Protein AF-A0ABC8J8A1-F1 (afdb_monomer_lite)

Secondary structure (DSSP, 8-state):
---HHHHHHHHHHHHHHHHHHHHT-----------TTS-----TT-B--EEEEEE-GGGGEETTEEPPTT-GGG-GGGGT-EEEEE-PBTTS-------GGG--TTTTTSEEEEEE-STT-EEPPPEE-B-SS-B-----------

Sequence (146 aa):
MLNLATLGKVTTTIMLLKAMANVLVGVSDNNVVYSPCSDTQISKGDGFTIGVAISSKEAFFFNQVQLSPCDSRLGLAAKMAQLALFRPKVDEISLLSIDTSKFNPSEAGGHMIGFAGSKFAARSYPVKVADGNHTITSFTLVMIKP

pLDDT: mean 82.17, std 14.21, range [46.94, 96.19]

Foldseek 3Di:
DDDPVNVVVVVVVVVVVVVVVVVPPPLDQPWPDQDLAADDDADASHKFKKKKKFAALCLQDDPNDGDAPSDCVSVCVVRVIDMDMDIDGHPDDDDDFDDCPVPDSQVRRQWMKMWGYHPPIDIDRTDGQDNPVHGNGDDDDDDDDD

Radius of gyration: 23.27 Å; chains: 1; bounding box: 61×32×68 Å

Organism: Eruca vesicaria subsp. sativa (NCBI:txid29727)

Structure (mmCIF, N/CA/C/O backbone):
data_AF-A0ABC8J8A1-F1
#
_entry.id   AF-A0ABC8J8A1-F1
#
loop_
_atom_site.group_PDB
_atom_site.id
_atom_site.type_symbol
_atom_site.label_atom_id
_atom_site.label_alt_id
_atom_site.label_comp_id
_atom_site.label_asym_id
_atom_site.label_entity_id
_atom_site.label_seq_id
_atom_site.pdbx_PDB_ins_code
_atom_site.Cartn_x
_atom_site.Cartn_y
_atom_site.Cartn_z
_atom_site.occupancy
_atom_site.B_iso_or_equiv
_atom_site.auth_seq_id
_atom_site.auth_comp_id
_atom_site.auth_asym_id
_atom_site.auth_atom_id
_atom_site.pdbx_PDB_model_num
ATOM 1 N N . MET A 1 1 ? 40.832 -0.693 -51.170 1.00 49.16 1 MET A N 1
ATOM 2 C CA . MET A 1 1 ? 41.656 -0.510 -49.955 1.00 49.16 1 MET A CA 1
ATOM 3 C C . MET A 1 1 ? 41.193 0.761 -49.258 1.00 49.16 1 MET A C 1
ATOM 5 O O . MET A 1 1 ? 41.347 1.826 -49.841 1.00 49.16 1 MET A O 1
ATOM 9 N N . LEU A 1 2 ? 40.559 0.672 -48.081 1.00 50.22 2 LEU A N 1
ATOM 10 C CA . LEU A 1 2 ? 40.282 1.873 -47.280 1.00 50.22 2 LEU A CA 1
ATOM 11 C C . LEU A 1 2 ? 41.600 2.375 -46.673 1.00 50.22 2 LEU A C 1
ATOM 13 O O . LEU A 1 2 ? 42.372 1.591 -46.128 1.00 50.22 2 LEU A O 1
ATOM 17 N N . ASN A 1 3 ? 41.859 3.676 -46.787 1.00 59.66 3 ASN A N 1
ATOM 18 C CA . ASN A 1 3 ? 43.023 4.333 -46.194 1.00 59.66 3 ASN A CA 1
ATOM 19 C C . ASN A 1 3 ? 42.870 4.371 -44.657 1.00 59.66 3 ASN A C 1
ATOM 21 O O . ASN A 1 3 ? 41.771 4.563 -44.140 1.00 59.66 3 ASN A O 1
ATOM 25 N N . LEU A 1 4 ? 43.969 4.245 -43.915 1.00 56.62 4 LEU A N 1
ATOM 26 C CA . LEU A 1 4 ? 44.021 4.347 -42.452 1.00 56.62 4 LEU A CA 1
ATOM 27 C C . LEU A 1 4 ? 43.273 5.583 -41.894 1.00 56.62 4 LEU A C 1
ATOM 29 O O . LEU A 1 4 ? 42.604 5.494 -40.867 1.00 56.62 4 LEU A O 1
ATOM 33 N N . ALA A 1 5 ? 43.286 6.709 -42.617 1.00 57.03 5 ALA A N 1
ATOM 34 C CA . ALA A 1 5 ? 42.538 7.921 -42.266 1.00 57.03 5 ALA A CA 1
ATOM 35 C C . ALA A 1 5 ? 41.007 7.782 -42.414 1.00 57.03 5 ALA A C 1
ATOM 37 O O . ALA A 1 5 ? 40.253 8.406 -41.665 1.00 57.03 5 ALA A O 1
ATOM 38 N N . THR A 1 6 ? 40.526 6.962 -43.359 1.00 57.75 6 THR A N 1
ATOM 39 C CA . THR A 1 6 ? 39.089 6.639 -43.480 1.00 57.75 6 THR A CA 1
ATOM 40 C C . THR A 1 6 ? 38.663 5.639 -42.408 1.00 57.75 6 THR A C 1
ATOM 42 O O . THR A 1 6 ? 37.583 5.795 -41.846 1.00 57.75 6 THR A O 1
ATOM 45 N N . LEU A 1 7 ? 39.536 4.700 -42.030 1.00 58.16 7 LEU A N 1
ATOM 46 C CA . LEU A 1 7 ? 39.294 3.774 -40.921 1.00 58.16 7 LEU A CA 1
ATOM 47 C C . LEU A 1 7 ? 39.219 4.503 -39.565 1.00 58.16 7 LEU A C 1
ATOM 49 O O . LEU A 1 7 ? 38.302 4.253 -38.784 1.00 58.16 7 LEU A O 1
ATOM 53 N N . GLY A 1 8 ? 40.111 5.469 -39.314 1.00 59.50 8 GLY A N 1
ATOM 54 C CA . GLY A 1 8 ? 40.083 6.299 -38.103 1.00 59.50 8 GLY A CA 1
ATOM 55 C C . GLY A 1 8 ? 38.791 7.110 -37.966 1.00 59.50 8 GLY A C 1
ATOM 56 O O . GLY A 1 8 ? 38.146 7.059 -36.922 1.00 59.50 8 GLY A O 1
ATOM 57 N N . LYS A 1 9 ? 38.342 7.767 -39.047 1.00 60.22 9 LYS A N 1
ATOM 58 C CA . LYS A 1 9 ? 37.071 8.515 -39.066 1.00 60.22 9 LYS A CA 1
ATOM 59 C C . LYS A 1 9 ? 35.864 7.617 -38.804 1.00 60.22 9 LYS A C 1
ATOM 61 O O . LYS A 1 9 ? 35.040 7.962 -37.967 1.00 60.22 9 LYS A O 1
ATOM 66 N N . VAL A 1 10 ? 35.794 6.451 -39.452 1.00 63.91 10 VAL A N 1
ATOM 67 C CA . VAL A 1 10 ? 34.722 5.463 -39.227 1.00 63.91 10 VAL A CA 1
ATOM 68 C C . VAL A 1 10 ? 34.696 5.009 -37.765 1.00 63.91 10 VAL A C 1
ATOM 70 O O . VAL A 1 10 ? 33.629 4.937 -37.162 1.00 63.91 10 VAL A O 1
ATOM 73 N N . THR A 1 11 ? 35.863 4.781 -37.159 1.00 66.06 11 THR A N 1
ATOM 74 C CA . THR A 1 11 ? 35.967 4.361 -35.753 1.00 66.06 11 THR A CA 1
ATOM 75 C C . THR A 1 11 ? 35.481 5.458 -34.797 1.00 66.06 11 THR A C 1
ATOM 77 O O . THR A 1 11 ? 34.711 5.175 -33.879 1.00 66.06 11 THR A O 1
ATOM 80 N N . THR A 1 12 ? 35.853 6.720 -35.039 1.00 67.06 12 THR A N 1
ATOM 81 C CA . THR A 1 12 ? 35.384 7.876 -34.256 1.00 67.06 12 THR A CA 1
ATOM 82 C C . THR A 1 12 ? 33.878 8.101 -34.414 1.00 67.06 12 THR A C 1
ATOM 84 O O . THR A 1 12 ? 33.188 8.312 -33.419 1.00 67.06 12 THR A O 1
ATOM 87 N N . THR A 1 13 ? 33.331 7.987 -35.629 1.00 65.62 13 THR A N 1
ATOM 88 C CA . THR A 1 13 ? 31.884 8.105 -35.878 1.00 65.62 13 THR A CA 1
ATOM 89 C C . THR A 1 13 ? 31.094 6.980 -35.200 1.00 65.62 13 THR A C 1
ATOM 91 O O . THR A 1 13 ? 30.045 7.243 -34.618 1.00 65.62 13 THR A O 1
ATOM 94 N N . ILE A 1 14 ? 31.608 5.743 -35.193 1.00 67.88 14 ILE A N 1
ATOM 95 C CA . ILE A 1 14 ? 30.993 4.620 -34.464 1.00 67.88 14 ILE A CA 1
ATOM 96 C C . ILE A 1 14 ? 31.030 4.853 -32.945 1.00 67.88 14 ILE A C 1
ATOM 98 O O . ILE A 1 14 ? 30.044 4.564 -32.266 1.00 67.88 14 ILE A O 1
ATOM 102 N N . MET A 1 15 ? 32.125 5.393 -32.394 1.00 62.97 15 MET A N 1
ATOM 103 C CA . MET A 1 15 ? 32.189 5.745 -30.967 1.00 62.97 15 MET A CA 1
ATOM 104 C C . MET A 1 15 ? 31.183 6.843 -30.599 1.00 62.97 15 MET A C 1
ATOM 106 O O . MET A 1 15 ? 30.504 6.717 -29.584 1.00 62.97 15 MET A O 1
ATOM 110 N N . LEU A 1 16 ? 31.037 7.875 -31.436 1.00 63.50 16 LEU A N 1
ATOM 111 C CA . LEU A 1 16 ? 30.040 8.936 -31.255 1.00 63.50 16 LEU A CA 1
ATOM 112 C C . LEU A 1 16 ? 28.603 8.397 -31.323 1.00 63.50 16 LEU A C 1
ATOM 114 O O . LEU A 1 16 ? 27.797 8.721 -30.458 1.00 63.50 16 LEU A O 1
ATOM 118 N N . LEU A 1 17 ? 28.291 7.512 -32.275 1.00 60.75 17 LEU A N 1
ATOM 119 C CA . LEU A 1 17 ? 26.977 6.861 -32.369 1.00 60.75 17 LEU A CA 1
ATOM 120 C C . LEU A 1 17 ? 26.664 5.992 -31.141 1.00 60.75 17 LEU A C 1
ATOM 122 O O . LEU A 1 17 ? 25.546 6.036 -30.632 1.00 60.75 17 LEU A O 1
ATOM 126 N N . LYS A 1 18 ? 27.645 5.244 -30.616 1.00 58.34 18 LYS A N 1
ATOM 127 C CA . LYS A 1 18 ? 27.486 4.474 -29.369 1.00 58.34 18 LYS A CA 1
ATOM 128 C C . LYS A 1 18 ? 27.304 5.377 -28.145 1.00 58.34 18 LYS A C 1
ATOM 130 O O . LYS A 1 18 ? 26.487 5.069 -27.284 1.00 58.34 18 LYS A O 1
ATOM 135 N N . ALA A 1 19 ? 28.024 6.497 -28.078 1.00 59.31 19 ALA A N 1
ATOM 136 C CA . ALA A 1 19 ? 27.863 7.478 -27.008 1.00 59.31 19 ALA A CA 1
ATOM 137 C C . ALA A 1 19 ? 26.472 8.135 -27.041 1.00 59.31 19 ALA A C 1
ATOM 139 O O . ALA A 1 19 ? 25.853 8.289 -25.993 1.00 59.31 19 ALA A O 1
ATOM 140 N N . MET A 1 20 ? 25.940 8.445 -28.228 1.00 57.41 20 MET A N 1
ATOM 141 C CA . MET A 1 20 ? 24.584 8.989 -28.390 1.00 57.41 20 MET A CA 1
ATOM 142 C C . MET A 1 20 ? 23.484 7.950 -28.122 1.00 57.41 20 MET A C 1
ATOM 144 O O . MET A 1 20 ? 22.441 8.305 -27.579 1.00 57.41 20 MET A O 1
ATOM 148 N N . ALA A 1 21 ? 23.712 6.666 -28.424 1.00 56.16 21 ALA A N 1
ATOM 149 C CA . ALA A 1 21 ? 22.773 5.592 -28.085 1.00 56.16 21 ALA A CA 1
ATOM 150 C C . ALA A 1 21 ? 22.590 5.431 -26.564 1.00 56.16 21 ALA A C 1
ATOM 152 O O . ALA A 1 21 ? 21.474 5.213 -26.103 1.00 56.16 21 ALA A O 1
ATOM 153 N N . ASN A 1 22 ? 23.655 5.622 -25.778 1.00 48.72 22 ASN A N 1
ATOM 154 C CA . ASN A 1 22 ? 23.575 5.609 -24.313 1.00 48.72 22 ASN A CA 1
ATOM 155 C C . ASN A 1 22 ? 22.818 6.822 -23.739 1.00 48.72 22 ASN A C 1
ATOM 157 O O . ASN A 1 22 ? 22.279 6.735 -22.640 1.00 48.72 22 ASN A O 1
ATOM 161 N N . VAL A 1 23 ? 22.757 7.943 -24.470 1.00 50.03 23 VAL A N 1
ATOM 162 C CA . VAL A 1 23 ? 21.987 9.144 -24.083 1.00 50.03 23 VAL A CA 1
ATOM 163 C C . VAL A 1 23 ? 20.485 8.958 -24.349 1.00 50.03 23 VAL A C 1
ATOM 165 O O . VAL A 1 23 ? 19.665 9.577 -23.678 1.00 50.03 23 VAL A O 1
ATOM 168 N N . LEU A 1 24 ? 20.112 8.060 -25.270 1.00 47.16 24 LEU A N 1
ATOM 169 C CA . LEU A 1 24 ? 18.721 7.707 -25.580 1.00 47.16 24 LEU A CA 1
ATOM 170 C C . LEU A 1 24 ? 18.199 6.522 -24.746 1.00 47.16 24 LEU A C 1
ATOM 172 O O . LEU A 1 24 ? 17.160 5.955 -25.063 1.00 47.16 24 LEU A O 1
ATOM 176 N N . V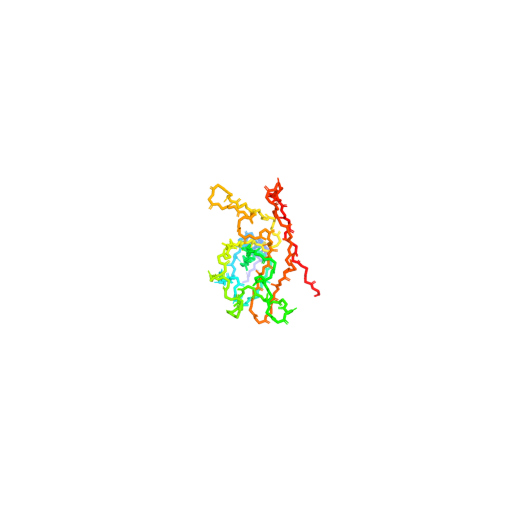AL A 1 25 ? 18.869 6.132 -23.661 1.00 51.12 25 VAL A N 1
ATOM 177 C CA . VAL A 1 25 ? 18.236 5.282 -22.641 1.00 51.12 25 VAL A CA 1
ATOM 178 C C . VAL A 1 25 ? 17.507 6.208 -21.674 1.00 51.12 25 VAL A C 1
ATOM 180 O O . VAL A 1 25 ? 17.873 6.365 -20.512 1.00 51.12 25 VAL A O 1
ATOM 183 N N . GLY A 1 26 ? 16.478 6.885 -22.189 1.00 53.19 26 GLY A N 1
ATOM 184 C CA . GLY A 1 26 ? 15.449 7.439 -21.324 1.00 53.19 26 GLY A CA 1
ATOM 185 C C . GLY A 1 26 ? 14.914 6.288 -20.483 1.00 53.19 26 GLY A C 1
ATOM 186 O O . GLY A 1 26 ? 14.607 5.230 -21.030 1.00 53.19 26 GLY A O 1
ATOM 187 N N . VAL A 1 27 ? 14.890 6.473 -19.164 1.00 59.09 27 VAL A N 1
ATOM 188 C CA . VAL A 1 27 ? 14.384 5.502 -18.190 1.00 59.09 27 VAL A CA 1
ATOM 189 C C . VAL A 1 27 ? 12.972 5.079 -18.601 1.00 59.09 27 VAL A C 1
ATOM 191 O O . VAL A 1 27 ? 11.993 5.782 -18.340 1.00 59.09 27 VAL A O 1
ATOM 194 N N . SER A 1 28 ? 12.892 3.963 -19.319 1.00 70.12 28 SER A N 1
ATOM 195 C CA . SER A 1 28 ? 11.647 3.372 -19.784 1.00 70.12 28 SER A CA 1
ATOM 196 C C . SER A 1 28 ? 11.135 2.495 -18.658 1.00 70.12 28 SER A C 1
ATOM 198 O O . SER A 1 28 ? 11.809 1.535 -18.291 1.00 70.12 28 SER A O 1
ATOM 200 N N . ASP A 1 29 ? 9.974 2.849 -18.102 1.00 82.94 29 ASP A N 1
ATOM 201 C CA . ASP A 1 29 ? 9.231 1.951 -17.220 1.00 82.94 29 ASP A CA 1
AT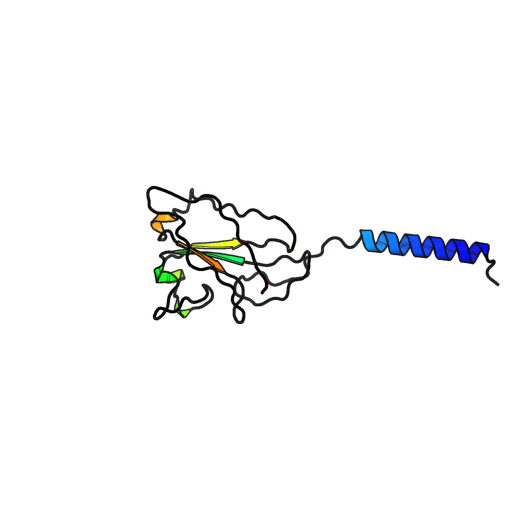OM 202 C C . ASP A 1 29 ? 8.781 0.747 -18.055 1.00 82.94 29 ASP A C 1
ATOM 204 O O . ASP A 1 29 ? 7.883 0.871 -18.889 1.00 82.94 29 ASP A O 1
ATOM 208 N N . ASN A 1 30 ? 9.432 -0.402 -17.873 1.00 88.50 30 ASN A N 1
ATOM 209 C CA . ASN A 1 30 ? 9.109 -1.629 -18.602 1.00 88.50 30 ASN A CA 1
ATOM 210 C C . ASN A 1 30 ? 8.154 -2.534 -17.814 1.00 88.50 30 ASN A C 1
ATOM 212 O O . ASN A 1 30 ? 7.750 -3.593 -18.302 1.00 88.50 30 ASN A O 1
ATOM 216 N N . ASN A 1 31 ? 7.778 -2.139 -16.597 1.00 89.94 31 ASN A N 1
ATOM 217 C CA . ASN A 1 31 ? 6.883 -2.916 -15.765 1.00 89.94 31 ASN A CA 1
ATOM 218 C C . ASN A 1 31 ? 5.425 -2.560 -16.074 1.00 89.94 31 ASN A C 1
ATOM 220 O O . ASN A 1 31 ? 4.907 -1.541 -15.642 1.00 89.94 31 ASN A O 1
ATOM 224 N N . VAL A 1 32 ? 4.695 -3.443 -16.743 1.00 91.69 32 VAL A N 1
ATOM 225 C CA . VAL A 1 32 ? 3.278 -3.207 -17.085 1.00 91.69 32 VAL A CA 1
ATOM 226 C C . VAL A 1 32 ? 2.295 -3.545 -15.952 1.00 91.69 32 VAL A C 1
ATOM 228 O O . VAL A 1 32 ? 1.080 -3.491 -16.141 1.00 91.69 32 VAL A O 1
ATOM 231 N N . VAL A 1 33 ? 2.780 -3.925 -14.765 1.00 92.62 33 VAL A N 1
ATOM 232 C CA . VAL A 1 33 ? 1.928 -4.371 -13.654 1.00 92.62 33 VAL A CA 1
ATOM 233 C C . VAL A 1 33 ? 1.491 -3.192 -12.798 1.00 92.62 33 VAL A C 1
ATOM 235 O O . VAL A 1 33 ? 2.273 -2.687 -11.999 1.00 92.62 33 VAL A O 1
ATOM 238 N N . TYR A 1 34 ? 0.227 -2.782 -12.930 1.00 92.75 34 TYR A N 1
ATOM 239 C CA . TYR A 1 34 ? -0.352 -1.654 -12.185 1.00 92.75 34 TYR A CA 1
ATOM 240 C C . TYR A 1 34 ? -1.093 -2.041 -10.908 1.00 92.75 34 TYR A C 1
ATOM 242 O O . TYR A 1 34 ? -1.385 -1.164 -10.102 1.00 92.75 34 TYR A O 1
ATOM 250 N N . SER A 1 35 ? -1.397 -3.320 -10.706 1.00 93.88 35 SER A N 1
ATOM 251 C CA . SER A 1 35 ? -2.080 -3.791 -9.501 1.00 93.88 35 SER A CA 1
ATOM 252 C C . SER A 1 35 ? -1.087 -3.951 -8.343 1.00 93.88 35 SER A C 1
ATOM 254 O O . SER A 1 35 ? -0.057 -4.598 -8.539 1.00 93.88 35 SER A O 1
ATOM 256 N N . PRO A 1 36 ? -1.392 -3.467 -7.121 1.00 93.88 36 PRO A N 1
ATOM 257 C CA . PRO A 1 36 ? -0.575 -3.765 -5.942 1.00 93.88 36 PRO A CA 1
ATOM 258 C C . PRO A 1 36 ? -0.684 -5.238 -5.523 1.00 93.88 36 PRO A C 1
ATOM 260 O O . PRO A 1 36 ? 0.086 -5.688 -4.688 1.00 93.88 36 PRO A O 1
ATOM 263 N N . CYS A 1 37 ? -1.645 -5.987 -6.072 1.00 94.56 37 CYS A N 1
ATOM 264 C CA . CYS A 1 37 ? -1.911 -7.389 -5.757 1.00 94.56 37 CYS A CA 1
ATOM 265 C C . CYS A 1 37 ? -1.419 -8.343 -6.842 1.00 94.56 37 CYS A C 1
ATOM 267 O O . CYS A 1 37 ? -1.898 -9.468 -6.943 1.00 94.56 37 CYS A O 1
ATOM 269 N N . SER A 1 38 ? -0.495 -7.899 -7.685 1.00 94.38 38 SER A N 1
ATOM 270 C CA . SER A 1 38 ? 0.126 -8.733 -8.705 1.00 94.38 38 SER A CA 1
ATOM 271 C C . SER A 1 38 ? 1.629 -8.737 -8.483 1.00 94.38 38 SER A C 1
ATOM 273 O O . SER A 1 38 ? 2.230 -7.696 -8.225 1.00 94.38 38 SER A O 1
ATOM 275 N N . ASP A 1 39 ? 2.233 -9.920 -8.540 1.00 91.44 39 ASP A N 1
ATOM 276 C CA . ASP A 1 39 ? 3.680 -10.050 -8.423 1.00 91.44 39 ASP A CA 1
ATOM 277 C C . ASP A 1 39 ? 4.347 -9.552 -9.709 1.00 91.44 39 ASP A C 1
ATOM 279 O O . ASP A 1 39 ? 3.859 -9.792 -10.815 1.00 91.44 39 ASP A O 1
ATOM 283 N N . THR A 1 40 ? 5.467 -8.853 -9.564 1.00 89.75 40 THR A N 1
ATOM 284 C CA . THR A 1 40 ? 6.245 -8.333 -10.688 1.00 89.75 40 THR A CA 1
ATOM 285 C C . THR A 1 40 ? 7.727 -8.296 -10.337 1.00 89.75 40 THR A C 1
ATOM 287 O O . THR A 1 40 ? 8.098 -8.249 -9.161 1.00 89.75 40 THR A O 1
ATOM 290 N N . GLN A 1 41 ? 8.577 -8.351 -11.358 1.00 88.81 41 GLN A N 1
ATOM 291 C CA . GLN A 1 41 ? 10.004 -8.089 -11.224 1.00 88.81 41 GLN A CA 1
ATOM 292 C C . GLN A 1 41 ? 10.270 -6.663 -11.680 1.00 88.81 41 GLN A C 1
ATOM 294 O O . GLN A 1 41 ? 9.747 -6.224 -12.699 1.00 88.81 41 GLN A O 1
ATOM 299 N N . ILE A 1 42 ? 11.074 -5.952 -10.901 1.00 87.38 42 ILE A N 1
ATOM 300 C CA . ILE A 1 42 ? 11.348 -4.533 -11.099 1.00 87.38 42 ILE A CA 1
ATOM 301 C C . ILE A 1 42 ? 12.846 -4.344 -11.286 1.00 87.38 42 ILE A C 1
ATOM 303 O O . ILE A 1 42 ? 13.655 -4.946 -10.575 1.00 87.38 42 ILE A O 1
ATOM 307 N N . SER A 1 43 ? 13.204 -3.515 -12.254 1.00 88.25 43 SER A N 1
ATOM 308 C CA . SER A 1 43 ? 14.565 -3.063 -12.513 1.00 88.25 43 SER A CA 1
ATOM 309 C C . SER A 1 43 ? 14.698 -1.585 -12.159 1.00 88.25 43 SER A C 1
ATOM 311 O O . SER A 1 43 ? 13.714 -0.886 -11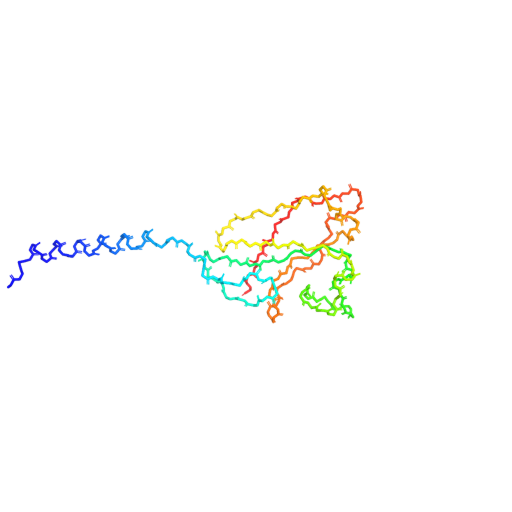.916 1.00 88.25 43 SER A O 1
ATOM 313 N N . LYS A 1 44 ? 15.937 -1.088 -12.121 1.00 86.69 44 LYS A N 1
ATOM 314 C CA . LYS A 1 44 ? 16.194 0.339 -11.918 1.00 86.69 44 LYS A CA 1
ATOM 315 C C . LYS A 1 44 ? 15.419 1.169 -12.945 1.00 86.69 44 LYS A C 1
ATOM 317 O O . LYS A 1 44 ? 15.545 0.927 -14.142 1.00 86.69 44 LYS A O 1
ATOM 322 N N . GLY A 1 45 ? 14.665 2.155 -12.462 1.00 85.06 45 GLY A N 1
ATOM 323 C CA . GLY A 1 45 ? 13.861 3.035 -13.301 1.00 85.06 45 GLY A CA 1
ATOM 324 C C . GLY A 1 45 ? 12.469 2.514 -13.687 1.00 85.06 45 GLY A C 1
ATOM 325 O O . GLY A 1 45 ? 11.674 3.293 -14.215 1.00 85.06 45 GLY A O 1
ATOM 326 N N . ASP A 1 46 ? 12.138 1.254 -13.377 1.00 90.19 46 ASP A N 1
ATOM 327 C CA . ASP A 1 46 ? 10.771 0.748 -13.524 1.00 90.19 46 ASP A CA 1
ATOM 328 C C . ASP A 1 46 ? 9.848 1.377 -12.478 1.00 90.19 46 ASP A C 1
ATOM 330 O O . ASP A 1 46 ? 10.233 1.608 -11.328 1.00 90.19 46 ASP A O 1
ATOM 334 N N . GLY A 1 47 ? 8.601 1.616 -12.869 1.00 90.62 47 GLY A N 1
ATOM 335 C CA . GLY A 1 47 ? 7.524 1.931 -11.945 1.00 90.62 47 GLY A CA 1
ATOM 336 C C . GLY A 1 47 ? 7.070 0.662 -11.235 1.00 90.62 47 GLY A C 1
ATOM 337 O O . GLY A 1 47 ? 7.011 -0.409 -11.834 1.00 90.62 47 GLY A O 1
ATOM 338 N N . PHE A 1 48 ? 6.702 0.744 -9.962 1.00 89.88 48 PHE A N 1
ATOM 339 C CA . PHE A 1 48 ? 6.138 -0.396 -9.238 1.00 89.88 48 PHE A CA 1
ATOM 340 C C . PHE A 1 48 ? 4.955 0.046 -8.397 1.00 89.88 48 PHE A C 1
ATOM 342 O O . PHE A 1 48 ? 5.023 1.070 -7.730 1.00 89.88 48 PHE A O 1
ATOM 349 N N . THR A 1 49 ? 3.845 -0.692 -8.445 1.00 92.31 49 THR A N 1
ATOM 350 C CA . THR A 1 49 ? 2.663 -0.310 -7.670 1.00 92.31 49 THR A CA 1
ATOM 351 C C . THR A 1 49 ? 2.738 -0.872 -6.258 1.00 92.31 49 THR A C 1
ATOM 353 O O . THR A 1 49 ? 2.866 -2.078 -6.059 1.00 92.31 49 THR A O 1
ATOM 356 N N . ILE A 1 50 ? 2.555 0.010 -5.283 1.00 91.75 50 ILE A N 1
ATOM 357 C CA . ILE A 1 50 ? 2.275 -0.324 -3.893 1.00 91.75 50 ILE A CA 1
ATOM 358 C C . ILE A 1 50 ? 0.869 0.148 -3.526 1.00 91.75 50 ILE A C 1
ATOM 360 O O . ILE A 1 50 ? 0.362 1.145 -4.045 1.00 91.75 50 ILE A O 1
ATOM 364 N N . GLY A 1 51 ? 0.227 -0.578 -2.623 1.00 92.62 51 GLY A N 1
ATOM 365 C CA . GLY A 1 51 ? -1.030 -0.185 -2.010 1.00 92.62 51 GLY A CA 1
ATOM 366 C C . GLY A 1 51 ? -0.811 0.276 -0.576 1.00 92.62 51 GLY A C 1
ATOM 367 O O . GLY A 1 51 ? 0.051 -0.240 0.135 1.00 92.62 51 GLY A O 1
ATOM 368 N N . VAL A 1 52 ? -1.621 1.231 -0.139 1.00 92.38 52 VAL A N 1
ATOM 369 C CA . VAL A 1 52 ? -1.738 1.652 1.255 1.00 92.38 52 VAL A CA 1
ATOM 370 C C . VAL A 1 52 ? -3.186 1.464 1.673 1.00 92.38 52 VAL A C 1
ATOM 372 O O . VAL A 1 52 ? -4.076 2.094 1.106 1.00 92.38 52 VAL A O 1
ATOM 375 N N . ALA A 1 53 ? -3.424 0.590 2.645 1.00 94.06 53 ALA A N 1
ATOM 376 C CA . ALA A 1 53 ? -4.747 0.347 3.204 1.00 94.06 53 ALA A CA 1
ATOM 377 C C . ALA A 1 53 ? -4.850 0.966 4.600 1.00 94.06 53 ALA A C 1
ATOM 379 O O . ALA A 1 53 ? -3.952 0.775 5.423 1.00 94.06 53 ALA A O 1
ATOM 380 N N . ILE A 1 54 ? -5.946 1.674 4.869 1.00 93.75 54 ILE A N 1
ATOM 381 C CA . ILE A 1 54 ? -6.249 2.283 6.165 1.00 93.75 54 ILE A CA 1
ATOM 382 C C . ILE A 1 54 ? -7.545 1.678 6.699 1.00 93.75 54 ILE A C 1
ATOM 384 O O . ILE A 1 54 ? -8.571 1.695 6.020 1.00 93.75 54 ILE A O 1
ATOM 388 N N . SER A 1 55 ? -7.483 1.101 7.896 1.00 95.31 55 SER A N 1
ATOM 389 C CA . SER A 1 55 ? -8.627 0.496 8.577 1.00 95.31 55 SER A CA 1
ATOM 390 C C . SER A 1 55 ? -8.372 0.398 10.093 1.00 95.31 55 SER A C 1
ATOM 392 O O . SER A 1 55 ? -7.381 0.927 10.603 1.00 95.31 55 SER A O 1
ATOM 394 N N . SER A 1 56 ? -9.233 -0.309 10.828 1.00 94.94 56 SER A N 1
ATOM 395 C CA . SER A 1 56 ? -8.931 -0.760 12.192 1.00 94.94 56 SER A CA 1
ATOM 396 C C . SER A 1 56 ? -7.787 -1.775 12.182 1.00 94.94 56 SER A C 1
ATOM 398 O O . SER A 1 56 ? -7.586 -2.500 11.206 1.00 94.94 56 SER A O 1
ATOM 400 N N . LYS A 1 57 ? -7.024 -1.856 13.276 1.00 95.25 57 LYS A N 1
ATOM 401 C CA . LYS A 1 57 ? -5.885 -2.779 13.379 1.00 95.25 57 LYS A CA 1
ATOM 402 C C . LYS A 1 57 ? -6.313 -4.220 13.115 1.00 95.25 57 LYS A C 1
ATOM 404 O O . LYS A 1 57 ? -5.645 -4.938 12.378 1.00 95.25 57 LYS A O 1
ATOM 409 N N . GLU A 1 58 ? -7.439 -4.621 13.689 1.00 95.19 58 GLU A N 1
ATOM 410 C CA . GLU A 1 58 ? -7.994 -5.971 13.649 1.00 95.19 58 GLU A CA 1
ATOM 411 C C . GLU A 1 58 ? -8.480 -6.349 12.244 1.00 95.19 58 GLU A C 1
ATOM 413 O O . GLU A 1 58 ? -8.508 -7.530 11.898 1.00 95.19 58 GLU A O 1
ATOM 418 N N . ALA A 1 59 ? -8.809 -5.367 11.395 1.00 96.06 59 ALA A N 1
ATOM 419 C CA . ALA A 1 59 ? -9.255 -5.615 10.028 1.00 96.06 59 ALA A CA 1
ATOM 420 C C . ALA A 1 59 ? -8.202 -6.333 9.172 1.00 96.06 59 ALA A C 1
ATOM 422 O O . ALA A 1 59 ? -8.577 -7.038 8.235 1.00 96.06 59 ALA A O 1
ATOM 423 N N . PHE A 1 60 ? -6.919 -6.191 9.518 1.00 96.19 60 PHE A N 1
ATOM 424 C CA . PHE A 1 60 ? -5.781 -6.761 8.793 1.00 96.19 60 PHE A CA 1
ATOM 425 C C . PHE A 1 60 ? -5.359 -8.158 9.270 1.00 96.19 60 PHE A C 1
ATOM 427 O O . PHE A 1 60 ? -4.393 -8.730 8.753 1.00 96.19 60 PHE A O 1
ATOM 434 N N . PHE A 1 61 ? -6.068 -8.715 10.254 1.00 95.81 61 PHE A N 1
ATOM 435 C CA . PHE A 1 61 ? -5.782 -10.028 10.817 1.00 95.81 61 PHE A CA 1
ATOM 436 C C . PHE A 1 61 ? -6.918 -11.009 10.531 1.00 95.81 61 PHE A C 1
ATOM 438 O O . PHE A 1 61 ? -8.099 -10.666 10.543 1.00 95.81 61 PHE A O 1
ATOM 445 N N . PHE A 1 62 ? -6.541 -12.265 10.324 1.00 95.56 62 PHE A N 1
ATOM 446 C CA . PHE A 1 62 ? -7.448 -13.402 10.259 1.00 95.56 62 PHE A CA 1
ATOM 447 C C . PHE A 1 62 ? -6.874 -14.507 11.143 1.00 95.56 62 PHE A C 1
ATOM 449 O O . PHE A 1 62 ? -5.739 -14.931 10.934 1.00 95.56 62 PHE A O 1
ATOM 456 N N . ASN A 1 63 ? -7.627 -14.946 12.156 1.00 94.94 63 ASN A N 1
ATOM 457 C CA . ASN A 1 63 ? -7.163 -15.925 13.150 1.00 94.94 63 ASN A CA 1
ATOM 458 C C . ASN A 1 63 ? -5.790 -15.567 13.752 1.00 94.94 63 ASN A C 1
ATOM 460 O O . ASN A 1 63 ? -4.885 -16.392 13.774 1.00 94.94 63 ASN A O 1
ATOM 464 N N . GLN A 1 64 ? -5.627 -14.312 14.194 1.00 92.88 64 GLN A N 1
ATOM 465 C CA . GLN A 1 64 ? -4.384 -13.762 14.771 1.00 92.88 64 GLN A CA 1
ATOM 466 C C . GLN A 1 64 ? -3.173 -13.713 13.820 1.00 92.88 64 GLN A C 1
ATOM 468 O O . GLN A 1 64 ? -2.110 -13.231 14.205 1.00 92.88 64 GLN A O 1
ATOM 473 N N . VAL A 1 65 ? -3.330 -14.128 12.562 1.00 95.00 65 VAL A N 1
ATOM 474 C CA . VAL A 1 65 ? -2.298 -14.014 11.532 1.00 95.00 65 VAL A CA 1
ATOM 475 C C . VAL A 1 65 ? -2.559 -12.766 10.703 1.00 95.00 65 VAL A C 1
ATOM 477 O O . VAL A 1 65 ? -3.652 -12.572 10.171 1.00 95.00 65 VAL A O 1
ATOM 480 N N . GLN A 1 66 ? -1.543 -11.916 10.570 1.00 94.62 66 GLN A N 1
ATOM 481 C CA . GLN A 1 66 ? -1.623 -10.765 9.680 1.00 94.62 66 GLN A CA 1
ATOM 482 C C . GLN A 1 66 ? -1.567 -11.239 8.227 1.00 94.62 66 GLN A C 1
ATOM 484 O O . GLN A 1 66 ? -0.576 -11.857 7.824 1.00 94.62 66 GLN A O 1
ATOM 489 N N . LEU A 1 67 ? -2.581 -10.913 7.429 1.00 94.06 67 LEU A N 1
ATOM 490 C CA . LEU A 1 67 ? -2.615 -11.235 6.001 1.00 94.06 67 LEU A CA 1
ATOM 491 C C . LEU A 1 67 ? -2.290 -10.002 5.149 1.00 94.06 67 LEU A C 1
ATOM 493 O O . LEU A 1 67 ? -2.283 -8.870 5.632 1.00 94.06 67 LEU A O 1
ATOM 497 N N . SER A 1 68 ? -1.972 -10.228 3.874 1.00 93.12 68 SER A N 1
ATOM 498 C CA . SER A 1 68 ? -1.864 -9.136 2.902 1.00 93.12 68 SER A CA 1
ATOM 499 C C . SER A 1 68 ? -3.253 -8.537 2.644 1.00 93.12 68 SER A C 1
ATOM 501 O O . SER A 1 68 ? -4.204 -9.308 2.536 1.00 93.12 68 SER A O 1
ATOM 503 N N . PRO A 1 69 ? -3.396 -7.211 2.465 1.00 94.62 69 PRO A N 1
ATOM 504 C CA . PRO A 1 69 ? -4.641 -6.582 2.006 1.00 94.62 69 PRO A CA 1
ATOM 505 C C . PRO A 1 69 ? -5.206 -7.127 0.682 1.00 94.62 69 PRO A C 1
ATOM 507 O O . PRO A 1 69 ? -6.381 -6.925 0.391 1.00 94.62 69 PRO A O 1
ATOM 510 N N . CYS A 1 70 ? -4.402 -7.855 -0.095 1.00 94.12 70 CYS A N 1
ATOM 511 C CA . CYS A 1 70 ? -4.846 -8.591 -1.281 1.00 94.12 70 CYS A CA 1
ATOM 512 C C . CYS A 1 70 ? -5.600 -9.895 -0.970 1.00 94.12 70 CYS A C 1
ATOM 514 O O . CYS A 1 70 ? -6.159 -10.516 -1.873 1.00 94.12 70 CYS A O 1
ATOM 516 N N . ASP A 1 71 ? -5.592 -10.349 0.285 1.00 94.00 71 ASP A N 1
ATOM 517 C CA . ASP A 1 71 ? -6.243 -11.584 0.704 1.00 94.00 71 ASP A CA 1
ATOM 518 C C . ASP A 1 71 ? -7.737 -11.349 0.959 1.00 94.00 71 ASP A C 1
ATOM 520 O O . ASP A 1 71 ? -8.138 -10.643 1.889 1.00 94.00 71 ASP A O 1
ATOM 524 N N . SER A 1 72 ? -8.574 -11.977 0.133 1.00 93.12 72 SER A N 1
ATOM 525 C CA . SER A 1 72 ? -10.035 -11.840 0.192 1.00 93.12 72 SER A CA 1
ATOM 526 C C . SER A 1 72 ? -10.641 -12.227 1.546 1.00 93.12 72 SER A C 1
ATOM 528 O O . SER A 1 72 ? -11.687 -11.688 1.912 1.00 93.12 72 SER A O 1
ATOM 530 N N . ARG A 1 73 ? -9.974 -13.081 2.338 1.00 94.69 73 ARG A N 1
ATOM 531 C CA . ARG A 1 73 ? -10.442 -13.490 3.675 1.00 94.69 73 ARG A CA 1
ATOM 532 C C . ARG A 1 73 ? -10.495 -12.331 4.664 1.00 94.69 73 ARG A C 1
ATOM 534 O O . ARG A 1 73 ? -11.227 -12.408 5.648 1.00 94.69 73 ARG A O 1
ATOM 541 N N . LEU A 1 74 ? -9.741 -11.257 4.420 1.00 94.56 74 LEU A N 1
ATOM 542 C CA . LEU A 1 74 ? -9.804 -10.062 5.257 1.00 94.56 74 LEU A CA 1
ATOM 543 C C . LEU A 1 74 ? -11.122 -9.298 5.090 1.00 94.56 74 LEU A C 1
ATOM 545 O O . LEU A 1 74 ? -11.517 -8.591 6.020 1.00 94.56 74 LEU A O 1
ATOM 549 N N . GLY A 1 75 ? -11.798 -9.430 3.941 1.00 93.69 75 GLY A N 1
ATOM 550 C CA . GLY A 1 75 ? -13.073 -8.762 3.675 1.00 93.69 75 GLY A CA 1
ATOM 551 C C . GLY A 1 75 ? -13.000 -7.237 3.805 1.00 93.69 75 GLY A C 1
ATOM 552 O O . GLY A 1 75 ? -13.953 -6.623 4.273 1.00 93.69 75 GLY A O 1
ATOM 553 N N . LEU A 1 76 ? -11.867 -6.623 3.438 1.00 93.31 76 LEU A N 1
ATOM 554 C CA . LEU A 1 76 ? -11.576 -5.208 3.715 1.00 93.31 76 LEU A CA 1
ATOM 555 C C . LEU A 1 76 ? -12.629 -4.236 3.160 1.00 93.31 76 LEU A C 1
ATOM 557 O O . LEU A 1 76 ? -12.949 -3.250 3.820 1.00 93.31 76 LEU A O 1
ATOM 561 N N . ALA A 1 77 ? -13.224 -4.546 2.005 1.00 88.69 77 ALA A N 1
ATOM 562 C CA . ALA A 1 77 ? -14.311 -3.752 1.432 1.00 88.69 77 ALA A CA 1
ATOM 563 C C . ALA A 1 77 ? -15.546 -3.694 2.352 1.00 88.69 77 ALA A C 1
ATOM 565 O O . ALA A 1 77 ? -16.145 -2.638 2.517 1.00 88.69 77 ALA A O 1
ATOM 566 N N . ALA A 1 78 ? -15.891 -4.806 3.011 1.00 89.44 78 ALA A N 1
ATOM 567 C CA . ALA A 1 78 ? -16.999 -4.856 3.968 1.00 89.44 78 ALA A CA 1
ATOM 568 C C . ALA A 1 78 ? -16.664 -4.170 5.305 1.00 89.44 78 ALA A C 1
ATOM 570 O O . ALA A 1 78 ? -17.562 -3.840 6.073 1.00 89.44 78 ALA A O 1
ATOM 571 N N . LYS A 1 79 ? -15.374 -3.942 5.581 1.00 89.75 79 LYS A N 1
ATOM 572 C CA . LYS A 1 79 ? -14.869 -3.256 6.780 1.00 89.75 79 LYS A CA 1
ATOM 573 C C . LYS A 1 79 ? -14.573 -1.772 6.535 1.00 89.75 79 LYS A C 1
ATOM 575 O O . LYS A 1 79 ? -13.869 -1.165 7.336 1.00 89.75 79 LYS A O 1
ATOM 580 N N . MET A 1 80 ? -15.078 -1.208 5.432 1.00 86.12 80 MET A N 1
ATOM 581 C CA . MET A 1 80 ? -14.886 0.198 5.053 1.00 86.12 80 MET A CA 1
ATOM 582 C C . MET A 1 80 ? -13.407 0.622 5.028 1.00 86.12 80 MET A C 1
ATOM 584 O O . MET A 1 80 ? -13.068 1.753 5.368 1.00 86.12 80 MET A O 1
ATOM 588 N N . ALA A 1 81 ? -12.505 -0.294 4.662 1.00 91.75 81 ALA A N 1
ATOM 589 C CA . ALA A 1 81 ? -11.095 0.041 4.546 1.00 91.75 81 ALA A CA 1
ATOM 590 C C . ALA A 1 81 ? -10.880 1.005 3.375 1.00 91.75 81 ALA A C 1
ATOM 592 O O . ALA A 1 81 ? -11.342 0.753 2.260 1.00 91.75 81 ALA A O 1
ATOM 593 N N . GLN A 1 82 ? -10.122 2.070 3.613 1.00 91.50 82 GLN A N 1
ATOM 594 C CA . GLN A 1 82 ? -9.741 2.999 2.562 1.00 91.50 82 GLN A CA 1
ATOM 595 C C . GLN A 1 82 ? -8.451 2.529 1.897 1.00 91.50 82 GLN A C 1
ATOM 597 O O . GLN A 1 82 ? -7.490 2.176 2.579 1.00 91.50 82 GLN A O 1
ATOM 602 N N . LEU A 1 83 ? -8.418 2.544 0.566 1.00 90.19 83 LEU A N 1
ATOM 603 C CA . LEU A 1 83 ? -7.257 2.139 -0.219 1.00 90.19 83 LEU A CA 1
ATOM 604 C C . LEU A 1 83 ? -6.726 3.320 -1.033 1.00 90.19 83 LEU A C 1
ATOM 606 O O . LEU A 1 83 ? -7.484 3.997 -1.726 1.00 90.19 83 LEU A O 1
ATOM 610 N N . ALA A 1 84 ? -5.413 3.518 -0.992 1.00 89.44 84 ALA A N 1
ATOM 611 C CA . ALA A 1 84 ? -4.681 4.385 -1.903 1.00 89.44 84 ALA A CA 1
ATOM 612 C C . ALA A 1 84 ? -3.648 3.557 -2.672 1.00 89.44 84 ALA A C 1
ATOM 614 O O . ALA A 1 84 ? -3.005 2.670 -2.109 1.00 89.44 84 ALA A O 1
ATOM 615 N N . LEU A 1 85 ? -3.493 3.842 -3.962 1.00 90.44 85 LEU A N 1
ATOM 616 C CA . LEU A 1 85 ? -2.489 3.214 -4.814 1.00 90.44 85 LEU A CA 1
ATOM 617 C C . LEU A 1 85 ? -1.408 4.232 -5.131 1.00 90.44 85 LEU A C 1
ATOM 619 O O . LEU A 1 85 ? -1.702 5.379 -5.462 1.00 90.44 85 LEU A O 1
ATOM 623 N N . PHE A 1 86 ? -0.162 3.798 -5.048 1.00 89.88 86 PHE A N 1
ATOM 624 C CA . PHE A 1 86 ? 0.990 4.631 -5.327 1.00 89.88 86 PHE A CA 1
ATOM 625 C C . PHE A 1 86 ? 1.955 3.874 -6.224 1.00 89.88 86 PHE A C 1
ATOM 627 O O . PHE A 1 86 ? 2.192 2.686 -6.019 1.00 89.88 86 PHE A O 1
ATOM 634 N N . ARG A 1 87 ? 2.490 4.547 -7.241 1.00 90.56 87 ARG A N 1
ATOM 635 C CA . ARG A 1 87 ? 3.351 3.918 -8.242 1.00 90.56 87 ARG A CA 1
ATOM 636 C C . ARG A 1 87 ? 4.652 4.704 -8.437 1.00 90.56 87 ARG A C 1
ATOM 638 O O . ARG A 1 87 ? 4.789 5.407 -9.437 1.00 90.56 87 ARG A O 1
ATOM 645 N N . PRO A 1 88 ? 5.577 4.639 -7.470 1.00 89.44 88 PRO A N 1
ATOM 646 C CA . PRO A 1 88 ? 6.888 5.261 -7.589 1.00 89.44 88 PRO A CA 1
ATOM 647 C C . PRO A 1 88 ? 7.776 4.505 -8.583 1.00 89.44 88 PRO A C 1
ATOM 649 O O . PRO A 1 88 ? 7.503 3.350 -8.921 1.00 89.44 88 PRO A O 1
ATOM 652 N N . LYS A 1 89 ? 8.865 5.147 -9.016 1.00 88.94 89 LYS A N 1
ATOM 653 C CA . LYS A 1 89 ? 9.944 4.490 -9.760 1.00 88.94 89 LYS A CA 1
ATOM 654 C C . LYS A 1 89 ? 11.049 4.007 -8.828 1.00 88.94 89 LYS A C 1
ATOM 656 O O . LYS A 1 89 ? 11.332 4.628 -7.804 1.00 88.94 89 LYS A O 1
ATOM 661 N N . VAL A 1 90 ? 11.686 2.896 -9.188 1.00 86.12 90 VAL A N 1
ATOM 662 C CA . VAL A 1 90 ? 12.864 2.387 -8.475 1.00 86.12 90 VAL A CA 1
ATOM 663 C C . VAL A 1 90 ? 14.003 3.403 -8.568 1.00 86.12 90 VAL A C 1
ATOM 665 O O . VAL A 1 90 ? 14.290 3.908 -9.652 1.00 86.12 90 VAL A O 1
ATOM 668 N N . ASP A 1 91 ? 14.669 3.652 -7.438 1.00 80.44 91 ASP A N 1
ATOM 669 C CA . ASP A 1 91 ? 15.745 4.640 -7.254 1.00 80.44 91 ASP A CA 1
ATOM 670 C C . ASP A 1 91 ? 15.325 6.117 -7.416 1.00 80.44 91 ASP A C 1
ATOM 672 O O . ASP A 1 91 ? 16.186 6.994 -7.495 1.00 80.44 91 ASP A O 1
ATOM 676 N N . GLU A 1 92 ? 14.022 6.420 -7.404 1.00 82.31 92 GLU A N 1
ATOM 677 C CA . GLU A 1 92 ? 13.503 7.793 -7.382 1.00 82.31 92 GLU A CA 1
ATOM 678 C C . GLU A 1 92 ? 12.735 8.082 -6.081 1.00 82.31 92 GLU A C 1
ATOM 680 O O . GLU A 1 92 ? 11.917 7.285 -5.616 1.00 82.31 92 GLU A O 1
ATOM 685 N N . ILE A 1 93 ? 12.963 9.261 -5.490 1.00 79.12 93 ILE A N 1
ATOM 686 C CA . ILE A 1 93 ? 12.173 9.725 -4.342 1.00 79.12 93 ILE A CA 1
ATOM 687 C C . ILE A 1 93 ? 10.811 10.176 -4.860 1.00 79.12 93 ILE A C 1
ATOM 689 O O . ILE A 1 93 ? 10.721 11.069 -5.697 1.00 79.12 93 ILE A O 1
ATOM 693 N N . SER A 1 94 ? 9.747 9.581 -4.331 1.00 79.38 94 SER A N 1
ATOM 694 C CA . SER A 1 94 ? 8.371 9.935 -4.677 1.00 79.38 94 SER A CA 1
ATOM 695 C C . SER A 1 94 ? 7.577 10.255 -3.407 1.00 79.38 94 SER A C 1
ATOM 697 O O . SER A 1 94 ? 7.787 9.624 -2.370 1.00 79.38 94 SER A O 1
ATOM 699 N N . LEU A 1 95 ? 6.651 11.214 -3.485 1.00 80.44 95 LEU A N 1
ATOM 700 C CA . LEU A 1 95 ? 5.797 11.629 -2.366 1.00 80.44 95 LEU A CA 1
ATOM 701 C C . LEU A 1 95 ? 4.349 11.186 -2.605 1.00 80.44 95 LEU A C 1
ATOM 703 O O . LEU A 1 95 ? 3.753 11.539 -3.621 1.00 80.44 95 LEU A O 1
ATOM 707 N N . LEU A 1 96 ? 3.774 10.458 -1.645 1.00 77.00 96 LEU A N 1
ATOM 708 C CA . LEU A 1 96 ? 2.339 10.191 -1.586 1.00 77.00 96 LEU A CA 1
ATOM 709 C C . LEU A 1 96 ? 1.694 11.196 -0.629 1.00 77.00 96 LEU A C 1
ATOM 711 O O . LEU A 1 96 ? 2.012 11.210 0.557 1.00 77.00 96 LEU A O 1
ATOM 715 N N . SER A 1 97 ? 0.773 12.010 -1.142 1.00 75.50 97 SER A N 1
ATOM 716 C CA . SER A 1 97 ? -0.086 12.865 -0.323 1.00 75.50 97 SER A CA 1
ATOM 717 C C . SER A 1 97 ? -1.515 12.338 -0.379 1.00 75.50 97 SER A C 1
ATOM 719 O O . SER A 1 97 ? -2.038 12.072 -1.461 1.00 75.50 97 SER A O 1
ATOM 721 N N . ILE A 1 98 ? -2.125 12.147 0.789 1.00 73.62 98 ILE A N 1
ATOM 722 C CA . ILE A 1 98 ? -3.514 11.708 0.922 1.00 73.62 98 ILE A CA 1
ATOM 723 C C . ILE A 1 98 ? -4.327 12.920 1.365 1.00 73.62 98 ILE A C 1
ATOM 725 O O . ILE A 1 98 ? -4.091 13.467 2.440 1.00 73.62 98 ILE A O 1
ATOM 729 N N . ASP A 1 99 ? -5.279 13.333 0.532 1.00 76.62 99 ASP A N 1
ATOM 730 C CA . ASP A 1 99 ? -6.203 14.418 0.855 1.00 76.62 99 ASP A CA 1
ATOM 731 C C . ASP A 1 99 ? -7.246 13.936 1.874 1.00 76.62 99 ASP A C 1
ATOM 733 O O . ASP A 1 99 ? -8.108 13.106 1.572 1.00 76.62 99 ASP A O 1
ATOM 737 N N . THR A 1 100 ? -7.158 14.461 3.096 1.00 75.00 100 THR A N 1
ATOM 738 C CA . THR A 1 100 ? -8.051 14.114 4.207 1.00 75.00 100 THR A CA 1
ATOM 739 C C . THR A 1 100 ? -9.354 14.917 4.219 1.00 75.00 100 THR A C 1
ATOM 741 O O . THR A 1 100 ? -10.218 14.664 5.053 1.00 75.00 100 THR A O 1
ATOM 744 N N . SER A 1 101 ? -9.569 15.845 3.277 1.00 80.19 101 SER A N 1
ATOM 745 C CA . SER A 1 101 ? -10.826 16.609 3.194 1.00 80.19 101 SER A CA 1
ATOM 746 C C . SER A 1 101 ? -12.050 15.731 2.902 1.00 80.19 101 SER A C 1
ATOM 748 O O . SER A 1 101 ? -13.168 16.073 3.281 1.00 80.19 101 SER A O 1
ATOM 750 N N . LYS A 1 102 ? -11.838 14.583 2.247 1.00 80.75 102 LYS A N 1
ATOM 751 C CA . LYS A 1 102 ? -12.872 13.58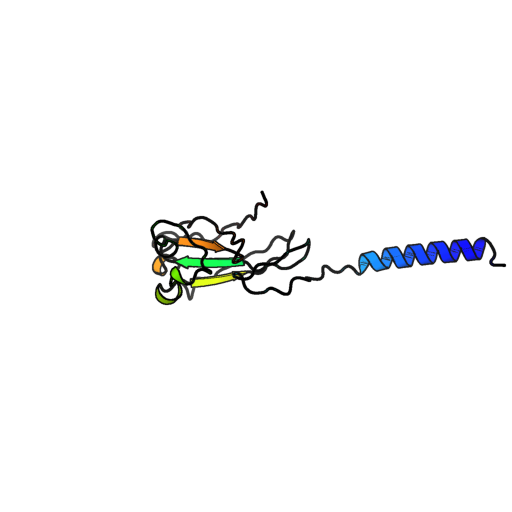4 1.923 1.00 80.75 102 LYS A CA 1
ATOM 752 C C . LYS A 1 102 ? -12.722 12.285 2.715 1.00 80.75 102 LYS A C 1
ATOM 754 O O . LYS A 1 102 ? -13.479 11.345 2.491 1.00 80.75 102 LYS A O 1
ATOM 759 N N . PHE A 1 103 ? -11.720 12.209 3.585 1.00 84.31 103 PHE A N 1
ATOM 760 C CA . PHE A 1 103 ? -11.334 10.985 4.268 1.00 84.31 103 PHE A CA 1
ATOM 761 C C . PHE A 1 103 ? -10.766 11.288 5.653 1.00 84.31 103 PHE A C 1
ATOM 763 O O . PHE A 1 103 ? -9.703 11.894 5.780 1.00 84.31 103 PHE A O 1
ATOM 770 N N . ASN A 1 104 ? -11.437 10.792 6.692 1.00 88.12 104 ASN A N 1
ATOM 771 C CA . ASN A 1 104 ? -10.935 10.864 8.055 1.00 88.12 104 ASN A CA 1
ATOM 772 C C . ASN A 1 104 ? -10.265 9.529 8.446 1.00 88.12 104 ASN A C 1
ATOM 774 O O . ASN A 1 104 ? -10.965 8.537 8.674 1.00 88.12 104 ASN A O 1
ATOM 778 N N . PRO A 1 105 ? -8.925 9.476 8.579 1.00 89.25 105 PRO A N 1
ATOM 779 C CA . PRO A 1 105 ? -8.232 8.249 8.967 1.00 89.25 105 PRO A CA 1
ATOM 780 C C . PRO A 1 105 ? -8.635 7.749 10.356 1.00 89.25 105 PRO A C 1
ATOM 782 O O . PRO A 1 105 ? -8.587 6.543 10.587 1.00 89.25 105 PRO A O 1
ATOM 785 N N . SER A 1 106 ? -9.064 8.633 11.263 1.00 90.06 106 SER A N 1
ATOM 786 C CA . SER A 1 106 ? -9.538 8.231 12.593 1.00 90.06 106 SER A CA 1
ATOM 787 C C . SER A 1 106 ? -10.839 7.433 12.503 1.00 90.06 106 SER A C 1
ATOM 789 O O . SER A 1 106 ? -10.969 6.402 13.156 1.00 90.06 106 SER A O 1
ATOM 791 N N . GLU A 1 107 ? -11.774 7.865 11.652 1.00 89.94 107 GLU A N 1
ATOM 792 C CA . GLU A 1 107 ? -13.067 7.191 11.448 1.00 89.94 107 GLU A CA 1
ATOM 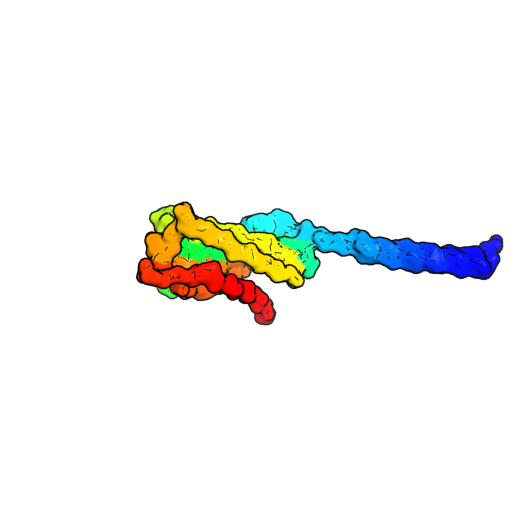793 C C . GLU A 1 107 ? -12.914 5.850 10.728 1.00 89.94 107 GLU A C 1
ATOM 795 O O . GLU A 1 107 ? -13.649 4.908 11.009 1.00 89.94 107 GLU A O 1
ATOM 800 N N . ALA A 1 108 ? -11.908 5.724 9.860 1.00 89.44 108 ALA A N 1
ATOM 801 C CA . ALA A 1 108 ? -11.581 4.458 9.212 1.00 89.44 108 ALA A CA 1
ATOM 802 C C . ALA A 1 108 ? -10.944 3.426 10.165 1.00 89.44 108 ALA A C 1
ATOM 804 O O . ALA A 1 108 ? -10.794 2.268 9.792 1.00 89.44 108 ALA A O 1
ATOM 805 N N . GLY A 1 109 ? -10.571 3.806 11.392 1.00 91.94 109 GLY A N 1
ATOM 806 C CA . GLY A 1 109 ? -9.955 2.920 12.390 1.00 91.94 109 GLY A CA 1
ATOM 807 C C . GLY A 1 109 ? -8.469 3.187 12.656 1.00 91.94 109 GLY A C 1
ATOM 808 O O . GLY A 1 109 ? -7.846 2.486 13.459 1.00 91.94 109 GLY A O 1
ATOM 809 N N . GLY A 1 110 ? -7.900 4.216 12.025 1.00 93.12 110 GLY A N 1
ATOM 810 C CA . GLY A 1 110 ? -6.660 4.861 12.452 1.00 93.12 110 GLY A CA 1
ATOM 811 C C . GLY A 1 110 ? -5.376 4.065 12.251 1.00 93.12 110 GLY A C 1
ATOM 812 O O . GLY A 1 110 ? -4.334 4.528 12.707 1.00 93.12 110 GLY A O 1
ATOM 813 N N . HIS A 1 111 ? -5.405 2.900 11.596 1.00 94.69 111 HIS A N 1
ATOM 814 C CA . HIS A 1 111 ? -4.217 2.088 11.327 1.00 94.69 111 HIS A CA 1
ATOM 815 C C . HIS A 1 111 ? -3.972 1.930 9.836 1.00 94.69 111 HIS A C 1
ATOM 817 O O . HIS A 1 111 ? -4.899 1.739 9.057 1.00 94.69 111 HIS A O 1
ATOM 823 N N . MET A 1 112 ? -2.703 1.958 9.451 1.00 93.69 112 MET A N 1
ATOM 824 C CA . MET A 1 112 ? -2.261 1.915 8.066 1.00 93.69 112 MET A CA 1
ATOM 825 C C . MET A 1 112 ? -1.298 0.753 7.824 1.00 93.69 112 MET A C 1
ATOM 827 O O . MET A 1 112 ? -0.420 0.485 8.647 1.00 93.69 112 MET A O 1
ATOM 831 N N . ILE A 1 113 ? -1.430 0.106 6.665 1.00 93.50 113 ILE A N 1
ATOM 832 C CA . ILE A 1 113 ? -0.500 -0.903 6.148 1.00 93.50 113 ILE A CA 1
ATOM 833 C C . ILE A 1 113 ? -0.103 -0.552 4.716 1.00 93.50 113 ILE A C 1
ATOM 835 O O . ILE A 1 113 ? -0.969 -0.321 3.873 1.00 93.50 113 ILE A O 1
ATOM 839 N N . GLY A 1 114 ? 1.199 -0.586 4.428 1.00 93.12 114 GLY A N 1
ATOM 840 C CA . GLY A 1 114 ? 1.719 -0.632 3.062 1.00 93.12 114 GLY A CA 1
ATOM 841 C C . GLY A 1 114 ? 1.857 -2.078 2.588 1.00 93.12 114 GLY A C 1
ATOM 842 O O . GLY A 1 114 ? 2.303 -2.932 3.358 1.00 93.12 114 GLY A O 1
ATOM 843 N N . PHE A 1 115 ? 1.478 -2.370 1.345 1.00 93.56 115 PHE A N 1
ATOM 844 C CA . PHE A 1 115 ? 1.536 -3.717 0.779 1.00 93.56 115 PHE A CA 1
ATOM 845 C C . PHE A 1 115 ? 1.828 -3.729 -0.725 1.00 93.56 115 PHE A C 1
ATOM 847 O O . PHE A 1 115 ? 1.524 -2.772 -1.435 1.00 93.56 115 PHE A O 1
ATOM 854 N N . ALA A 1 116 ? 2.403 -4.828 -1.211 1.00 92.94 116 ALA A N 1
ATOM 855 C CA . ALA A 1 116 ? 2.604 -5.094 -2.632 1.00 92.94 116 ALA A CA 1
ATOM 856 C C . ALA A 1 116 ? 2.784 -6.598 -2.890 1.00 92.94 116 ALA A C 1
ATOM 858 O O . ALA A 1 116 ? 3.341 -7.305 -2.051 1.00 92.94 116 ALA A O 1
ATOM 859 N N . GLY A 1 117 ? 2.373 -7.073 -4.063 1.00 91.06 117 GLY A N 1
ATOM 860 C CA . GLY A 1 117 ? 2.457 -8.474 -4.478 1.00 91.06 117 GLY A CA 1
ATOM 861 C C . GLY A 1 117 ? 1.337 -9.357 -3.917 1.00 91.06 117 GLY A C 1
ATOM 862 O O . GLY A 1 117 ? 0.519 -8.938 -3.094 1.00 91.06 117 GLY A O 1
ATOM 863 N N . SER A 1 118 ? 1.304 -10.611 -4.373 1.00 87.75 118 SER A N 1
ATOM 864 C CA . SER A 1 118 ? 0.311 -11.609 -3.947 1.00 87.75 118 SER A CA 1
ATOM 865 C C . SER A 1 118 ? 0.963 -12.859 -3.373 1.00 87.75 118 SER A C 1
ATOM 867 O O . SER A 1 118 ? 0.785 -13.166 -2.194 1.00 87.75 118 SER A O 1
ATOM 869 N N . LYS A 1 119 ? 1.775 -13.552 -4.173 1.00 84.69 119 LYS A N 1
ATOM 870 C CA . LYS A 1 119 ? 2.491 -14.762 -3.783 1.00 84.69 119 LYS A CA 1
ATOM 871 C C . LYS A 1 119 ? 3.704 -14.416 -2.933 1.00 84.69 119 LYS A C 1
ATOM 873 O O . LYS A 1 119 ? 3.960 -15.079 -1.933 1.00 84.69 119 LYS A O 1
ATOM 878 N N . PHE A 1 120 ? 4.411 -13.352 -3.307 1.00 80.81 120 PHE A N 1
ATOM 879 C CA . PHE A 1 120 ? 5.533 -12.799 -2.553 1.00 80.81 120 PHE A CA 1
ATOM 880 C C . PHE A 1 120 ? 5.117 -11.482 -1.900 1.00 80.81 120 PHE A C 1
ATOM 882 O O . PHE A 1 120 ? 5.810 -10.474 -2.007 1.00 80.81 120 PHE A O 1
ATOM 889 N N . ALA A 1 121 ? 3.943 -11.491 -1.259 1.00 81.38 121 ALA A N 1
ATOM 890 C CA . ALA A 1 121 ? 3.343 -10.290 -0.704 1.00 81.38 121 ALA A CA 1
ATOM 891 C C . ALA A 1 121 ? 4.230 -9.664 0.381 1.00 81.38 121 ALA A C 1
ATOM 893 O O . ALA A 1 121 ? 4.340 -10.185 1.498 1.00 81.38 121 ALA A O 1
ATOM 894 N N . ALA A 1 122 ? 4.800 -8.507 0.066 1.00 88.44 122 ALA A N 1
ATOM 895 C CA . ALA A 1 122 ? 5.409 -7.623 1.037 1.00 88.44 122 ALA A CA 1
ATOM 896 C C . ALA A 1 122 ? 4.298 -6.851 1.749 1.00 88.44 122 ALA A C 1
ATOM 898 O O . ALA A 1 122 ? 3.375 -6.336 1.115 1.00 88.44 122 ALA A O 1
ATOM 899 N N . ARG A 1 123 ? 4.376 -6.774 3.076 1.00 91.50 123 ARG A N 1
ATOM 900 C CA . ARG A 1 123 ? 3.452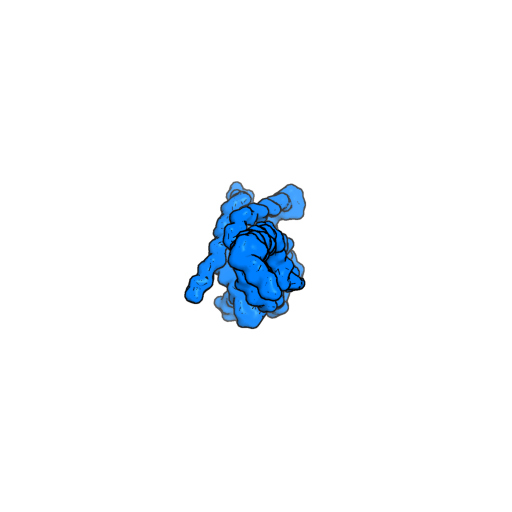 -5.982 3.889 1.00 91.50 123 ARG A CA 1
ATOM 901 C C . ARG A 1 123 ? 4.159 -5.431 5.115 1.00 91.50 123 ARG A C 1
ATOM 903 O O . ARG A 1 123 ? 4.946 -6.143 5.736 1.00 91.50 123 ARG A O 1
ATOM 910 N N . SER A 1 124 ? 3.865 -4.187 5.469 1.00 92.38 124 SER A N 1
ATOM 911 C CA . SER A 1 124 ? 4.274 -3.627 6.756 1.00 92.38 124 SER A CA 1
ATOM 912 C C . SER A 1 124 ? 3.382 -4.159 7.878 1.00 92.38 124 SER A C 1
ATOM 914 O O . SER A 1 124 ? 2.268 -4.622 7.634 1.00 92.38 124 SER A O 1
ATOM 916 N N . TYR A 1 125 ? 3.824 -4.044 9.127 1.00 92.12 125 TYR A N 1
ATOM 917 C CA . TYR A 1 125 ? 2.908 -4.156 10.264 1.00 92.12 125 TYR A CA 1
ATOM 918 C C . TYR A 1 125 ? 1.917 -2.974 10.269 1.00 92.12 125 TYR A C 1
ATOM 920 O O . TYR A 1 125 ? 2.268 -1.905 9.757 1.00 92.12 125 TYR A O 1
ATOM 928 N N . PRO A 1 126 ? 0.697 -3.132 10.819 1.00 94.50 126 PRO A N 1
ATOM 929 C CA . PRO A 1 126 ? -0.224 -2.016 10.987 1.00 94.50 126 PRO A CA 1
ATOM 930 C C . PRO A 1 126 ? 0.346 -0.971 11.943 1.00 94.50 126 PRO A C 1
ATOM 932 O O . PRO A 1 126 ? 0.625 -1.260 13.107 1.00 94.50 126 PRO A O 1
ATOM 935 N N . VAL A 1 127 ? 0.487 0.254 11.441 1.00 93.19 127 VAL A N 1
ATOM 936 C CA . VAL A 1 127 ? 0.989 1.412 12.187 1.00 93.19 127 VAL A CA 1
ATOM 937 C C . VAL A 1 127 ? -0.172 2.351 12.474 1.00 93.19 127 VAL A C 1
ATOM 939 O O . VAL A 1 127 ? -0.964 2.645 11.580 1.00 93.19 127 VAL A O 1
ATOM 942 N N . LYS A 1 128 ? -0.285 2.827 13.715 1.00 93.62 128 LYS A N 1
ATOM 943 C CA . LYS A 1 128 ? -1.300 3.814 14.089 1.00 93.62 128 LYS A CA 1
ATOM 944 C C . LYS A 1 128 ? -0.949 5.163 13.457 1.00 93.62 128 LYS A C 1
ATOM 946 O O . LYS A 1 128 ? 0.121 5.701 13.722 1.00 93.62 128 LYS A O 1
ATOM 951 N N . VAL A 1 129 ? -1.843 5.686 12.628 1.00 92.44 129 VAL A N 1
ATOM 952 C CA . VAL A 1 129 ? -1.704 6.965 11.919 1.00 92.44 129 VAL A CA 1
ATOM 953 C C . VAL A 1 129 ? -2.692 8.018 12.394 1.00 92.44 129 VAL A C 1
ATOM 955 O O . VAL A 1 129 ? -2.470 9.193 12.127 1.00 92.44 129 VAL A O 1
ATOM 958 N N . ALA A 1 130 ? -3.757 7.638 13.104 1.00 92.75 130 ALA A N 1
ATOM 959 C CA . ALA A 1 130 ? -4.689 8.601 13.678 1.00 92.75 130 ALA A CA 1
ATOM 960 C C . ALA A 1 130 ? -5.398 8.066 14.931 1.00 92.75 130 ALA A C 1
ATOM 962 O O . ALA A 1 130 ? -5.564 6.853 15.087 1.00 92.75 130 ALA A O 1
ATOM 963 N N . ASP A 1 131 ? -5.795 8.962 15.838 1.00 88.88 131 ASP A N 1
ATOM 964 C CA . ASP A 1 131 ? -6.479 8.600 17.088 1.00 88.88 131 ASP A CA 1
ATOM 965 C C . ASP A 1 131 ? -7.575 9.564 17.556 1.00 88.88 131 ASP A C 1
ATOM 967 O O . ASP A 1 131 ? -7.915 9.597 18.736 1.00 88.88 131 ASP A O 1
ATOM 971 N N . GLY A 1 132 ? -8.148 10.328 16.625 1.00 85.44 132 GLY A N 1
ATOM 972 C CA . GLY A 1 132 ? -9.196 11.317 16.889 1.00 85.44 132 GLY A CA 1
ATOM 973 C C . GLY A 1 132 ? -8.655 12.685 17.308 1.00 85.44 132 GLY A C 1
ATOM 974 O O . GLY A 1 132 ? -9.210 13.695 16.890 1.00 85.44 132 GLY A O 1
ATOM 975 N N . ASN A 1 133 ? -7.538 12.725 18.042 1.00 89.69 133 ASN A N 1
ATOM 976 C CA . ASN A 1 133 ? -6.868 13.976 18.415 1.00 89.69 133 ASN A CA 1
ATOM 977 C C . ASN A 1 133 ? -5.648 14.271 17.543 1.00 89.69 133 ASN A C 1
ATOM 979 O O . ASN A 1 133 ? -5.366 15.431 17.249 1.00 89.69 133 ASN A O 1
ATOM 983 N N . HIS A 1 134 ? -4.926 13.234 17.119 1.00 88.69 134 HIS A N 1
ATOM 984 C CA . HIS A 1 134 ? -3.722 13.375 16.309 1.00 88.69 134 HIS A CA 1
ATOM 985 C C . HIS A 1 134 ? -3.871 12.616 14.998 1.00 88.69 134 HIS A C 1
ATOM 987 O O . HIS A 1 134 ? -4.484 11.551 14.942 1.00 88.69 134 HIS A O 1
ATOM 993 N N . THR A 1 135 ? -3.288 13.165 13.934 1.00 88.25 135 THR A N 1
ATOM 994 C CA . THR A 1 135 ? -3.158 12.500 12.635 1.00 88.25 135 THR A CA 1
ATOM 995 C C . THR A 1 135 ? -1.735 12.681 12.131 1.00 88.25 135 THR A C 1
ATOM 997 O O . THR A 1 135 ? -1.230 13.799 12.049 1.00 88.25 135 THR A O 1
ATOM 1000 N N . ILE A 1 136 ? -1.087 11.571 11.795 1.00 86.94 136 ILE A N 1
ATOM 1001 C CA . ILE A 1 136 ? 0.204 11.546 11.119 1.00 86.94 136 ILE A CA 1
ATOM 1002 C C . ILE A 1 136 ? -0.034 11.930 9.660 1.00 86.94 136 ILE A C 1
ATOM 1004 O O . ILE A 1 136 ? -0.747 11.241 8.933 1.00 86.94 136 ILE A O 1
ATOM 1008 N N . THR A 1 137 ? 0.572 13.032 9.230 1.00 78.19 137 THR A N 1
ATOM 1009 C CA . THR A 1 137 ? 0.404 13.592 7.880 1.00 78.19 137 THR A CA 1
ATOM 1010 C C . THR A 1 137 ? 1.531 13.218 6.920 1.00 78.19 137 THR A C 1
ATOM 1012 O O . THR A 1 137 ? 1.420 13.464 5.722 1.00 78.19 137 THR A O 1
ATOM 1015 N N . SER A 1 138 ? 2.615 12.625 7.426 1.00 75.94 138 SER A N 1
ATOM 1016 C CA . SER A 1 138 ? 3.775 12.226 6.632 1.00 75.94 138 SER A CA 1
ATOM 1017 C C . SER A 1 138 ? 4.377 10.929 7.158 1.00 75.94 138 SER A C 1
ATOM 1019 O O . SER A 1 138 ? 4.537 10.745 8.365 1.00 75.94 138 SER A O 1
ATOM 1021 N N . PHE A 1 139 ? 4.714 10.030 6.241 1.00 75.62 139 PHE A N 1
ATOM 1022 C CA . PHE A 1 139 ? 5.403 8.779 6.519 1.00 75.62 139 PHE A CA 1
ATOM 1023 C C . PHE A 1 139 ? 6.253 8.385 5.311 1.00 75.62 139 PHE A C 1
ATOM 1025 O O . PHE A 1 139 ? 5.905 8.669 4.166 1.00 75.62 139 PHE A O 1
ATOM 1032 N N . THR A 1 140 ? 7.356 7.689 5.573 1.00 74.50 140 THR A N 1
ATOM 1033 C CA . THR A 1 140 ? 8.266 7.194 4.537 1.00 74.50 140 THR A CA 1
ATOM 1034 C C . THR A 1 140 ? 8.159 5.680 4.468 1.00 74.50 140 THR A C 1
ATOM 1036 O O . THR A 1 140 ? 8.407 4.990 5.457 1.00 74.50 140 THR A O 1
ATOM 1039 N N . LEU A 1 141 ? 7.803 5.155 3.297 1.00 69.75 141 LEU A N 1
ATOM 1040 C CA . LEU A 1 141 ? 7.841 3.721 3.034 1.00 69.75 141 LEU A CA 1
ATOM 1041 C C . LEU A 1 141 ? 9.223 3.354 2.504 1.00 69.75 141 LEU A C 1
ATOM 1043 O O . LEU A 1 141 ? 9.654 3.858 1.470 1.00 69.75 141 LEU A O 1
ATOM 1047 N N . VAL A 1 142 ? 9.909 2.469 3.222 1.00 69.75 142 VAL A N 1
ATOM 1048 C CA . VAL A 1 142 ? 11.226 1.963 2.832 1.00 69.75 142 VAL A CA 1
ATOM 1049 C C . VAL A 1 142 ? 11.076 0.499 2.450 1.00 69.75 142 VAL A C 1
ATOM 1051 O O . VAL A 1 142 ? 10.709 -0.332 3.280 1.00 69.75 142 VAL A O 1
ATOM 1054 N N . MET A 1 143 ? 11.349 0.179 1.187 1.00 65.69 143 MET A N 1
ATOM 1055 C CA . MET A 1 143 ? 11.455 -1.206 0.741 1.00 65.69 143 MET A CA 1
ATOM 1056 C C . MET A 1 143 ? 12.881 -1.689 1.007 1.00 65.69 143 MET A C 1
ATOM 1058 O O . MET A 1 143 ? 13.828 -1.196 0.402 1.00 65.69 143 MET A O 1
ATOM 1062 N N . ILE A 1 144 ? 13.030 -2.652 1.913 1.00 56.38 144 ILE A N 1
ATOM 1063 C CA . ILE A 1 144 ? 14.308 -3.313 2.180 1.00 56.38 144 ILE A CA 1
ATOM 1064 C C . ILE A 1 144 ? 14.241 -4.686 1.519 1.00 56.38 144 ILE A C 1
ATOM 1066 O O . ILE A 1 144 ? 13.407 -5.512 1.890 1.00 56.38 144 ILE A O 1
ATOM 1070 N N . LYS A 1 145 ? 15.094 -4.918 0.520 1.00 52.03 145 LYS A N 1
ATOM 1071 C CA . LYS A 1 145 ? 15.335 -6.261 -0.007 1.00 52.03 145 LYS A CA 1
ATOM 1072 C C . LYS A 1 145 ? 16.293 -6.970 0.966 1.00 52.03 145 LYS A C 1
ATOM 1074 O O . LYS A 1 145 ? 17.397 -6.452 1.132 1.00 52.03 145 LYS A O 1
ATOM 1079 N N . PRO A 1 146 ? 15.884 -8.058 1.644 1.00 46.94 146 PRO A N 1
ATOM 1080 C CA . PRO A 1 146 ? 16.816 -8.885 2.404 1.00 46.94 146 PRO A CA 1
ATOM 1081 C C . PRO A 1 146 ? 17.806 -9.605 1.481 1.00 46.94 146 PRO A C 1
ATOM 1083 O O . PRO A 1 146 ? 17.448 -9.872 0.306 1.00 46.94 146 PRO A O 1
#